Protein AF-A0AAW8AQ88-F1 (afdb_monomer_lite)

Structure (mmCIF, N/CA/C/O backbone):
data_AF-A0AAW8AQ88-F1
#
_entry.id   AF-A0AAW8AQ88-F1
#
loop_
_atom_site.group_PDB
_atom_site.id
_atom_site.type_symbol
_atom_site.label_atom_id
_atom_site.label_alt_id
_atom_site.label_comp_id
_atom_site.label_asym_id
_atom_site.label_entity_id
_atom_site.label_seq_id
_atom_site.pdbx_PDB_ins_code
_atom_site.Cartn_x
_atom_site.Cartn_y
_atom_site.Cartn_z
_atom_site.occupancy
_atom_site.B_iso_or_equiv
_atom_site.auth_seq_id
_atom_site.auth_comp_id
_atom_site.auth_asym_id
_atom_site.auth_atom_id
_atom_site.pdbx_PDB_model_num
ATOM 1 N N . VAL A 1 1 ? 14.737 -5.655 -15.077 1.00 84.75 1 VAL A N 1
ATOM 2 C CA . VAL A 1 1 ? 13.940 -5.439 -13.855 1.00 84.75 1 VAL A CA 1
ATOM 3 C C . VAL A 1 1 ? 14.451 -6.354 -12.758 1.00 84.75 1 VAL A C 1
ATOM 5 O O . VAL A 1 1 ? 14.348 -7.574 -12.858 1.00 84.75 1 VAL A O 1
ATOM 8 N N . SER A 1 2 ? 15.064 -5.749 -11.751 1.00 90.81 2 SER A N 1
ATOM 9 C CA . SER A 1 2 ? 15.563 -6.376 -10.527 1.00 90.81 2 SER A CA 1
ATOM 10 C C . SER A 1 2 ? 14.557 -6.220 -9.383 1.00 90.81 2 SER A C 1
ATOM 12 O O . SER A 1 2 ? 13.640 -5.404 -9.464 1.00 90.81 2 SER A O 1
ATOM 14 N N . SER A 1 3 ? 14.755 -6.947 -8.282 1.00 89.88 3 SER A N 1
ATOM 15 C CA . SER A 1 3 ? 13.929 -6.789 -7.076 1.00 89.88 3 SER A CA 1
ATOM 16 C C . SER A 1 3 ? 13.963 -5.356 -6.529 1.00 89.88 3 SER A C 1
ATOM 18 O O . SER A 1 3 ? 12.943 -4.847 -6.085 1.00 89.88 3 SER A O 1
ATOM 20 N N . ALA A 1 4 ? 15.103 -4.670 -6.648 1.00 91.69 4 ALA A N 1
ATOM 21 C CA . ALA A 1 4 ? 15.239 -3.277 -6.229 1.00 91.69 4 ALA A CA 1
ATOM 22 C C . ALA A 1 4 ? 14.484 -2.292 -7.142 1.00 91.69 4 ALA A C 1
ATOM 24 O O . ALA A 1 4 ? 14.148 -1.192 -6.710 1.00 91.69 4 ALA A O 1
ATOM 25 N N . ASP A 1 5 ? 14.253 -2.634 -8.417 1.00 90.12 5 ASP A N 1
ATOM 26 C CA . ASP A 1 5 ? 13.368 -1.845 -9.290 1.00 90.12 5 ASP A CA 1
ATOM 27 C C . ASP A 1 5 ? 11.904 -2.023 -8.869 1.00 90.12 5 ASP A C 1
ATOM 29 O O . ASP A 1 5 ? 11.141 -1.059 -8.872 1.00 90.12 5 ASP A O 1
ATOM 33 N N . LEU A 1 6 ? 11.537 -3.248 -8.476 1.00 89.12 6 LEU A N 1
ATOM 34 C CA . LEU A 1 6 ? 10.190 -3.590 -8.033 1.00 89.12 6 LEU A CA 1
ATOM 35 C C . LEU A 1 6 ? 9.816 -2.872 -6.732 1.00 89.12 6 LEU A C 1
ATOM 37 O O . LEU A 1 6 ? 8.757 -2.263 -6.647 1.00 89.12 6 LEU A O 1
ATOM 41 N N . GLU A 1 7 ? 10.705 -2.901 -5.742 1.00 89.00 7 GLU A N 1
ATOM 42 C CA . GLU A 1 7 ? 10.507 -2.218 -4.459 1.00 89.00 7 GLU A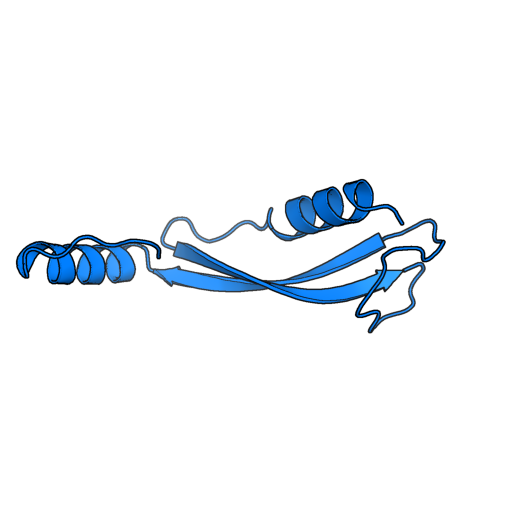 CA 1
ATOM 43 C C . GLU A 1 7 ? 10.344 -0.706 -4.661 1.00 89.00 7 GLU A C 1
ATOM 45 O O . GLU A 1 7 ? 9.348 -0.122 -4.242 1.00 89.00 7 GLU A O 1
ATOM 50 N N . ARG A 1 8 ? 11.235 -0.087 -5.448 1.00 90.19 8 ARG A N 1
ATOM 51 C CA . ARG A 1 8 ? 11.159 1.349 -5.754 1.00 90.19 8 ARG A CA 1
ATOM 52 C C . ARG A 1 8 ? 9.866 1.755 -6.454 1.00 90.19 8 ARG A C 1
ATOM 54 O O . ARG A 1 8 ? 9.333 2.822 -6.154 1.00 90.19 8 ARG A O 1
ATOM 61 N N . VAL A 1 9 ? 9.380 0.961 -7.412 1.00 89.88 9 VAL A N 1
ATOM 62 C CA . VAL A 1 9 ? 8.148 1.311 -8.133 1.00 89.88 9 VAL A CA 1
ATOM 63 C C . VAL A 1 9 ? 6.914 1.120 -7.251 1.00 89.88 9 VAL A C 1
ATOM 65 O O . VAL A 1 9 ? 5.974 1.902 -7.354 1.00 89.88 9 VAL A O 1
ATOM 68 N N . LEU A 1 10 ? 6.927 0.126 -6.356 1.00 87.62 10 LEU A N 1
ATOM 69 C CA . LEU A 1 10 ? 5.853 -0.095 -5.390 1.00 87.62 10 LEU A CA 1
ATOM 70 C C . LEU A 1 10 ? 5.798 1.023 -4.347 1.00 87.62 10 LEU A C 1
ATOM 72 O O . LEU A 1 10 ? 4.707 1.517 -4.071 1.00 87.62 10 LEU A O 1
ATOM 76 N N . ASP A 1 11 ? 6.943 1.470 -3.835 1.00 86.75 11 ASP A N 1
ATOM 77 C CA . ASP A 1 11 ? 7.022 2.604 -2.907 1.00 86.75 11 ASP A CA 1
ATOM 78 C C . ASP A 1 11 ? 6.520 3.896 -3.560 1.00 86.75 11 ASP A C 1
ATOM 80 O O . ASP A 1 11 ? 5.719 4.634 -2.984 1.00 86.75 11 ASP A O 1
ATOM 84 N N . ALA A 1 12 ? 6.941 4.153 -4.802 1.00 86.62 12 ALA A N 1
ATOM 85 C CA . ALA A 1 12 ? 6.481 5.310 -5.562 1.00 86.62 12 ALA A CA 1
ATOM 86 C C . ALA A 1 12 ? 4.970 5.252 -5.844 1.00 86.62 12 ALA A C 1
ATOM 88 O O . ALA A 1 12 ? 4.287 6.269 -5.742 1.00 86.62 12 ALA A O 1
ATOM 89 N N . ALA A 1 13 ? 4.437 4.070 -6.165 1.00 84.56 13 ALA A N 1
ATOM 90 C CA . ALA A 1 13 ? 3.012 3.871 -6.408 1.00 84.56 13 ALA A CA 1
ATOM 91 C C . ALA A 1 13 ? 2.169 3.988 -5.121 1.00 84.56 13 ALA A C 1
ATOM 93 O O . ALA A 1 13 ? 1.006 4.383 -5.181 1.00 84.56 13 ALA A O 1
ATOM 94 N N . GLN A 1 14 ? 2.753 3.690 -3.956 1.00 79.69 14 GLN A N 1
ATOM 95 C CA . GLN A 1 14 ? 2.130 3.876 -2.641 1.00 79.69 14 GLN A CA 1
ATOM 96 C C . GLN A 1 14 ? 2.131 5.333 -2.165 1.00 79.69 14 GLN A C 1
ATOM 98 O O . GLN A 1 14 ? 1.302 5.699 -1.331 1.00 79.69 14 GLN A O 1
ATOM 103 N N . ALA A 1 15 ? 3.011 6.182 -2.703 1.00 78.25 15 ALA A N 1
ATOM 104 C CA . ALA A 1 15 ? 3.145 7.593 -2.343 1.00 78.25 15 ALA A CA 1
ATOM 105 C C . ALA A 1 15 ? 2.029 8.485 -2.933 1.00 78.25 15 ALA A C 1
ATOM 107 O O . ALA A 1 15 ? 2.285 9.560 -3.482 1.00 78.25 15 ALA A O 1
ATOM 108 N N . VAL A 1 16 ? 0.773 8.049 -2.826 1.00 79.50 16 VAL A N 1
ATOM 109 C CA . VAL A 1 16 ? -0.404 8.826 -3.225 1.00 79.50 16 VAL A CA 1
ATOM 110 C C . VAL A 1 16 ? -0.896 9.706 -2.079 1.00 79.50 16 VAL A C 1
ATOM 112 O O . VAL A 1 16 ? -0.922 9.305 -0.915 1.00 79.50 16 VAL A O 1
ATOM 115 N N . ALA A 1 17 ? -1.323 10.925 -2.410 1.00 80.62 17 ALA A N 1
ATOM 116 C CA . ALA A 1 17 ? -1.951 11.816 -1.445 1.00 80.62 17 ALA A CA 1
ATOM 117 C C . ALA A 1 17 ? -3.336 11.271 -1.065 1.00 80.62 17 ALA A C 1
ATOM 119 O O . ALA A 1 17 ? -4.291 11.396 -1.832 1.00 80.62 17 ALA A O 1
ATOM 120 N N . ILE A 1 18 ? -3.441 10.671 0.120 1.00 86.00 18 ILE A N 1
ATOM 121 C CA . ILE A 1 18 ? -4.728 10.304 0.713 1.00 86.00 18 ILE A CA 1
ATOM 122 C C . ILE A 1 18 ? -5.277 11.463 1.559 1.00 86.00 18 ILE A C 1
ATOM 124 O O . ILE A 1 18 ? -4.497 12.236 2.126 1.00 86.00 18 ILE A O 1
ATOM 128 N N . PRO A 1 19 ? -6.608 11.617 1.658 1.00 90.62 19 PRO A N 1
ATOM 129 C CA . PRO A 1 19 ? -7.216 12.588 2.560 1.00 90.62 19 PRO A CA 1
ATOM 130 C C . PRO A 1 19 ? -6.729 12.402 4.003 1.00 90.62 19 PRO A C 1
ATOM 132 O O . PRO A 1 19 ? -6.558 11.276 4.465 1.00 90.62 19 PRO A O 1
ATOM 135 N N . ALA A 1 20 ? -6.534 13.502 4.733 1.00 89.88 20 ALA A N 1
ATOM 136 C CA . ALA A 1 20 ? -5.990 13.471 6.096 1.00 89.88 20 ALA A CA 1
ATOM 137 C C . ALA A 1 20 ? -6.900 12.759 7.120 1.00 89.88 20 ALA A C 1
ATOM 139 O O . ALA A 1 20 ? -6.448 12.386 8.200 1.00 89.88 20 ALA A O 1
ATOM 140 N N . ASP A 1 21 ? -8.183 12.589 6.802 1.00 93.62 21 ASP A N 1
ATOM 141 C CA . ASP A 1 21 ? -9.165 11.849 7.595 1.00 93.62 21 ASP A CA 1
ATOM 142 C C . ASP A 1 21 ? -9.242 10.357 7.227 1.00 93.62 21 ASP A C 1
ATOM 144 O O . ASP A 1 21 ? -10.030 9.613 7.822 1.00 93.62 21 ASP A O 1
ATOM 148 N N . GLN A 1 22 ? -8.406 9.902 6.289 1.00 94.19 22 GLN A N 1
ATOM 149 C CA . GLN A 1 22 ? -8.274 8.509 5.888 1.00 94.19 22 GLN A CA 1
ATOM 150 C C . GLN A 1 22 ? -6.918 7.922 6.293 1.00 94.19 22 GLN A C 1
ATOM 152 O O . GLN A 1 22 ? -5.917 8.618 6.435 1.00 94.19 22 GLN A O 1
ATOM 157 N N . ARG A 1 23 ? -6.896 6.603 6.477 1.00 89.44 23 ARG A N 1
ATOM 158 C CA . ARG A 1 23 ? -5.700 5.783 6.684 1.00 89.44 23 ARG A CA 1
ATOM 159 C C . ARG A 1 23 ? -5.685 4.678 5.633 1.00 89.44 23 ARG A C 1
ATOM 161 O O . ARG A 1 23 ? -6.738 4.131 5.308 1.00 89.44 23 ARG A O 1
ATOM 168 N N . VAL A 1 24 ? -4.502 4.349 5.117 1.00 90.38 24 VAL A N 1
ATOM 169 C CA . VAL A 1 24 ? -4.308 3.156 4.280 1.00 90.38 24 VAL A CA 1
ATOM 170 C C . VAL A 1 24 ? -4.424 1.912 5.159 1.00 90.38 24 VAL A C 1
ATOM 172 O O . VAL A 1 24 ? -3.727 1.820 6.166 1.00 90.38 24 VAL A O 1
ATOM 175 N N . LEU A 1 25 ? -5.307 0.990 4.775 1.00 90.31 25 LEU A N 1
ATOM 176 C CA . LEU A 1 25 ? -5.421 -0.350 5.356 1.00 90.31 25 LEU A CA 1
ATOM 177 C C . LEU A 1 25 ? -4.582 -1.359 4.577 1.00 90.31 25 LEU A C 1
ATOM 179 O O . LEU A 1 25 ? -3.911 -2.210 5.143 1.00 90.31 25 LEU A O 1
ATOM 183 N N . HIS A 1 26 ? -4.634 -1.293 3.246 1.00 89.56 26 HIS A N 1
ATOM 184 C CA . HIS A 1 26 ? -3.958 -2.290 2.433 1.00 89.56 26 HIS A CA 1
ATOM 185 C C . HIS A 1 26 ? -3.554 -1.748 1.070 1.00 89.56 26 HIS A C 1
ATOM 187 O O . HIS A 1 26 ? -4.298 -0.985 0.457 1.00 89.56 26 HIS A O 1
ATOM 193 N N . THR A 1 27 ? -2.407 -2.203 0.572 1.00 88.44 27 THR A N 1
ATOM 194 C CA . THR A 1 27 ? -1.942 -1.901 -0.782 1.00 88.44 27 THR A CA 1
ATOM 195 C C . THR A 1 27 ? -1.713 -3.203 -1.534 1.00 88.44 27 THR A C 1
ATOM 197 O O . THR A 1 27 ? -0.894 -4.025 -1.135 1.00 88.44 27 THR A O 1
ATOM 200 N N . LEU A 1 28 ? -2.436 -3.385 -2.637 1.00 89.12 28 LEU A N 1
ATOM 201 C CA . LEU A 1 28 ? -2.401 -4.590 -3.461 1.00 89.12 28 LEU A CA 1
ATOM 202 C C . LEU A 1 28 ? -1.819 -4.266 -4.842 1.00 89.12 28 LEU A C 1
ATOM 204 O O . LEU A 1 28 ? -2.443 -3.505 -5.586 1.00 89.12 28 LEU A O 1
ATOM 208 N N . PRO A 1 29 ? -0.673 -4.843 -5.233 1.00 88.25 29 PRO A N 1
ATOM 209 C CA . PRO A 1 29 ? -0.204 -4.774 -6.61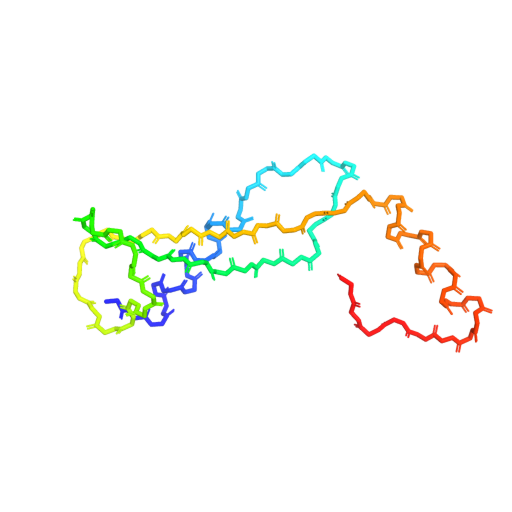4 1.00 88.25 29 PRO A CA 1
ATOM 210 C C . PRO A 1 29 ? -1.200 -5.492 -7.536 1.00 88.25 29 PRO A C 1
ATOM 212 O O . PRO A 1 29 ? -1.540 -6.648 -7.284 1.00 88.25 29 PRO A O 1
ATOM 215 N N . GLN A 1 30 ? -1.681 -4.827 -8.589 1.00 88.69 30 GLN A N 1
ATOM 216 C CA . GLN A 1 30 ? -2.590 -5.436 -9.569 1.00 88.69 30 GLN A CA 1
ATOM 217 C C . GLN A 1 30 ? -1.833 -5.898 -10.814 1.00 88.69 30 GLN A C 1
ATOM 219 O O . GLN A 1 30 ? -1.868 -7.079 -11.167 1.00 88.69 30 GLN A O 1
ATOM 224 N N . ASP A 1 31 ? -1.131 -4.974 -11.460 1.00 91.44 31 ASP A N 1
ATOM 225 C CA . ASP A 1 31 ? -0.383 -5.206 -12.688 1.00 91.44 31 ASP A CA 1
ATOM 226 C C . ASP A 1 31 ? 0.751 -4.190 -12.848 1.00 91.44 31 ASP A C 1
ATOM 228 O O . ASP A 1 31 ? 0.777 -3.122 -12.234 1.00 91.44 31 ASP A O 1
ATOM 232 N N . TYR A 1 32 ? 1.715 -4.550 -13.683 1.00 91.94 32 TYR A N 1
ATOM 233 C CA . TYR A 1 32 ? 2.855 -3.725 -14.041 1.00 91.94 32 TYR A CA 1
ATOM 234 C C . TYR A 1 32 ? 2.773 -3.347 -15.517 1.00 91.94 32 TYR A C 1
ATOM 236 O O . TYR A 1 32 ? 2.196 -4.068 -16.340 1.00 91.94 32 TYR A O 1
ATOM 244 N N . VAL A 1 33 ? 3.383 -2.214 -15.846 1.00 91.69 33 VAL A N 1
ATOM 245 C CA . VAL A 1 33 ? 3.543 -1.748 -17.222 1.00 91.69 33 VAL A CA 1
ATOM 246 C C . VAL A 1 33 ? 5.032 -1.615 -17.512 1.00 91.69 33 VAL A C 1
ATOM 248 O O . VAL A 1 33 ? 5.749 -0.940 -16.771 1.00 91.69 33 VAL A O 1
ATOM 251 N N . ILE A 1 34 ? 5.503 -2.265 -18.579 1.00 93.06 34 ILE A N 1
ATOM 252 C CA . ILE A 1 34 ? 6.894 -2.166 -19.046 1.00 93.06 34 ILE A CA 1
ATOM 253 C C . ILE A 1 34 ? 6.888 -1.651 -20.477 1.00 93.06 34 ILE A C 1
ATOM 255 O O . ILE A 1 34 ? 6.273 -2.270 -21.335 1.00 93.06 34 ILE A O 1
ATOM 259 N N . ASP A 1 35 ? 7.556 -0.528 -20.744 1.00 91.38 35 ASP A N 1
ATOM 260 C CA . ASP A 1 35 ? 7.667 0.061 -22.092 1.00 91.38 35 ASP A CA 1
ATOM 261 C C . ASP A 1 35 ? 6.318 0.126 -22.858 1.00 91.38 35 ASP A C 1
ATOM 263 O O . ASP A 1 35 ? 6.230 -0.190 -24.044 1.00 91.38 35 ASP A O 1
ATOM 267 N N . ASN A 1 36 ? 5.254 0.550 -22.160 1.00 86.88 36 ASN A N 1
ATOM 268 C CA . ASN A 1 36 ? 3.853 0.630 -22.615 1.00 86.88 36 ASN A CA 1
ATOM 269 C C . ASN A 1 36 ? 3.120 -0.713 -22.808 1.00 86.88 36 ASN A C 1
ATOM 271 O O . ASN A 1 36 ? 1.977 -0.726 -23.268 1.00 86.88 36 ASN A O 1
ATOM 275 N N . GLN A 1 37 ? 3.728 -1.840 -22.446 1.00 89.62 37 GLN A N 1
ATOM 276 C CA . GLN A 1 37 ? 3.051 -3.130 -22.385 1.00 89.62 37 GLN A CA 1
ATOM 277 C C . GLN A 1 37 ? 2.331 -3.279 -21.042 1.00 89.62 37 GLN A C 1
ATOM 279 O O . GLN A 1 37 ? 2.970 -3.459 -20.007 1.00 89.62 37 GLN A O 1
ATOM 284 N N . GLU A 1 38 ? 1.000 -3.209 -21.063 1.00 90.75 38 GLU A N 1
ATOM 285 C CA . GLU A 1 38 ? 0.154 -3.383 -19.877 1.00 90.75 38 GLU A CA 1
ATOM 286 C C . GLU A 1 38 ? -0.123 -4.859 -19.545 1.00 90.75 38 GLU A C 1
ATOM 288 O O . GLU A 1 38 ? 0.022 -5.748 -20.388 1.00 90.75 38 GLU A O 1
ATOM 293 N N . GLY A 1 39 ? -0.578 -5.120 -18.313 1.00 89.56 39 GLY A N 1
ATOM 294 C CA . GLY A 1 39 ? -1.018 -6.449 -17.879 1.00 89.56 39 GLY A CA 1
ATOM 295 C C . GLY A 1 39 ? 0.116 -7.405 -17.500 1.00 89.56 39 GLY A C 1
ATOM 296 O O . GLY A 1 39 ? -0.115 -8.613 -17.382 1.00 89.56 39 GLY A O 1
ATOM 297 N N . VAL A 1 40 ? 1.337 -6.900 -17.296 1.00 90.38 40 VAL A N 1
ATOM 298 C CA . VAL A 1 40 ? 2.466 -7.713 -16.829 1.00 90.38 40 VAL A CA 1
ATOM 299 C C . VAL A 1 40 ? 2.231 -8.067 -15.363 1.00 90.38 40 VAL A C 1
ATOM 301 O O . VAL A 1 40 ? 2.178 -7.188 -14.513 1.00 90.38 40 VAL A O 1
ATOM 304 N N . ARG A 1 41 ? 2.085 -9.356 -15.041 1.00 87.69 41 ARG A N 1
ATOM 305 C CA . ARG A 1 41 ? 1.912 -9.810 -13.646 1.00 87.69 41 ARG A CA 1
ATOM 306 C C . ARG A 1 41 ? 3.233 -9.974 -12.909 1.00 87.69 41 ARG A C 1
ATOM 308 O O . ARG A 1 41 ? 3.324 -9.658 -11.730 1.00 87.69 41 ARG A O 1
ATOM 315 N N . GLU A 1 42 ? 4.246 -10.464 -13.613 1.00 88.38 42 GLU A N 1
ATOM 316 C CA . GLU A 1 42 ? 5.543 -10.810 -13.041 1.00 88.38 42 GLU A CA 1
ATOM 317 C C . GLU A 1 42 ? 6.641 -10.103 -13.854 1.00 88.38 42 GLU A C 1
ATOM 319 O O . GLU A 1 42 ? 7.096 -10.618 -14.874 1.00 88.38 42 GLU A O 1
ATOM 324 N N . PRO A 1 43 ? 7.019 -8.868 -13.471 1.00 87.62 43 PRO A N 1
ATOM 325 C CA . PRO A 1 43 ? 7.973 -8.063 -14.231 1.00 87.62 43 PRO A CA 1
ATOM 326 C C . PRO A 1 43 ? 9.428 -8.462 -13.938 1.00 87.62 43 PRO A C 1
ATOM 328 O O . PRO A 1 43 ? 10.342 -8.010 -14.627 1.00 87.62 43 PRO A O 1
ATOM 331 N N . LEU A 1 44 ? 9.673 -9.278 -12.905 1.00 91.12 44 LEU A N 1
ATOM 332 C CA . LEU A 1 44 ? 11.013 -9.662 -12.470 1.00 91.12 44 LEU A CA 1
ATOM 333 C C . LEU A 1 44 ? 11.742 -10.429 -13.582 1.00 91.12 44 LEU A C 1
ATOM 335 O O . LEU A 1 44 ? 11.224 -11.392 -14.138 1.00 91.12 44 LEU A O 1
ATOM 339 N N . GLY A 1 45 ? 12.960 -10.000 -13.910 1.00 89.81 45 GLY A N 1
ATOM 340 C CA . GLY A 1 45 ? 13.749 -10.603 -14.987 1.00 89.81 45 GLY A CA 1
ATOM 341 C C . GLY A 1 45 ? 13.391 -10.117 -16.395 1.00 89.81 45 GLY A C 1
ATOM 342 O O . GLY A 1 45 ? 14.125 -10.423 -17.332 1.00 89.81 45 GLY A O 1
ATOM 343 N N . MET A 1 46 ? 12.341 -9.306 -16.562 1.00 91.38 46 MET A N 1
ATOM 344 C CA . MET A 1 46 ? 12.073 -8.638 -17.837 1.00 91.38 46 MET A CA 1
ATOM 345 C C . MET A 1 46 ? 13.047 -7.479 -18.071 1.00 91.38 46 MET A C 1
ATOM 347 O O . MET A 1 46 ? 13.587 -6.889 -17.130 1.00 91.38 46 MET A O 1
ATOM 351 N N . SER A 1 47 ? 13.268 -7.137 -19.336 1.00 89.44 47 SER A N 1
ATOM 352 C CA . SER A 1 47 ? 14.066 -5.981 -19.748 1.00 89.44 47 SER A CA 1
ATOM 353 C C . SER A 1 47 ? 13.141 -4.860 -20.194 1.00 89.44 47 SER A C 1
ATOM 355 O O . SER A 1 47 ? 12.185 -5.114 -20.918 1.00 89.44 47 SER A O 1
ATOM 357 N N . GLY A 1 48 ? 13.446 -3.635 -19.783 1.00 86.94 48 GLY A N 1
ATOM 358 C CA . GLY A 1 48 ? 12.730 -2.448 -20.223 1.00 86.94 48 GLY A C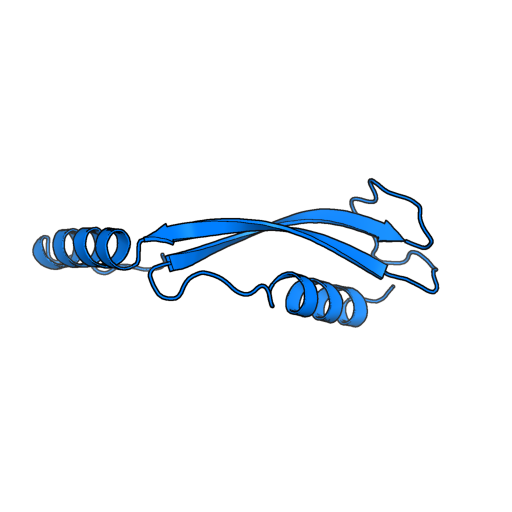A 1
ATOM 359 C C . GLY A 1 48 ? 13.354 -1.184 -19.657 1.00 86.94 48 GLY A C 1
ATOM 360 O O . GLY A 1 48 ? 14.170 -1.251 -18.731 1.00 86.94 48 GLY A O 1
ATOM 361 N N . VAL A 1 49 ? 13.006 -0.041 -20.239 1.00 88.12 49 VAL A N 1
ATOM 362 C CA . VAL A 1 49 ? 13.519 1.271 -19.815 1.00 88.12 49 VAL A CA 1
ATOM 363 C C . VAL A 1 49 ? 12.581 1.912 -18.797 1.00 88.12 49 VAL A C 1
ATOM 365 O O . VAL A 1 49 ? 13.040 2.590 -17.878 1.00 88.12 49 VAL A O 1
ATOM 368 N N . ARG A 1 50 ? 11.270 1.697 -18.945 1.00 89.44 50 ARG A N 1
ATOM 369 C CA . ARG A 1 50 ? 10.240 2.206 -18.033 1.00 89.44 50 ARG A CA 1
ATOM 370 C C . ARG A 1 50 ? 9.530 1.058 -17.337 1.00 89.44 50 ARG A C 1
ATOM 372 O O . ARG A 1 50 ? 9.130 0.099 -17.988 1.00 89.44 50 ARG A O 1
ATOM 379 N N . LEU A 1 51 ? 9.363 1.194 -16.025 1.00 91.75 51 LEU A N 1
ATOM 380 C CA . LEU A 1 51 ? 8.587 0.295 -15.182 1.00 91.75 51 LEU A CA 1
ATOM 381 C C . LEU A 1 51 ? 7.589 1.136 -14.391 1.00 91.75 51 LEU A C 1
ATOM 383 O O . LEU A 1 51 ? 7.990 2.049 -13.670 1.00 91.75 51 LEU A O 1
ATOM 387 N N . GLU A 1 52 ? 6.312 0.805 -14.514 1.00 91.38 52 GLU A N 1
ATOM 388 C CA . GLU A 1 52 ? 5.227 1.393 -13.732 1.00 91.38 52 GLU A CA 1
ATOM 389 C C . GLU A 1 52 ? 4.475 0.275 -13.005 1.00 91.38 52 GLU A C 1
ATOM 391 O O . GLU A 1 52 ? 4.376 -0.849 -13.506 1.00 91.38 52 GLU A O 1
ATOM 396 N N . ALA A 1 53 ? 3.946 0.577 -11.823 1.00 91.69 53 ALA A N 1
ATOM 397 C CA . ALA A 1 53 ? 3.126 -0.341 -11.046 1.00 91.69 53 ALA A CA 1
ATOM 398 C C . ALA A 1 53 ? 1.742 0.261 -10.834 1.00 91.69 53 ALA A C 1
ATOM 400 O O . ALA A 1 53 ? 1.607 1.398 -10.379 1.00 91.69 53 ALA A O 1
ATOM 401 N N . LYS A 1 54 ? 0.710 -0.523 -11.133 1.00 90.00 54 LYS A N 1
ATOM 402 C CA . LYS A 1 54 ? -0.666 -0.208 -10.780 1.00 90.00 54 LYS A CA 1
ATOM 403 C C . LYS A 1 54 ? -0.969 -0.895 -9.459 1.00 90.00 54 LYS A C 1
ATOM 405 O O . LYS A 1 54 ? -0.947 -2.123 -9.342 1.00 90.00 54 LYS A O 1
ATOM 410 N N . VAL A 1 55 ? -1.223 -0.078 -8.447 1.00 90.12 55 VAL A N 1
ATOM 411 C CA . VAL A 1 55 ? -1.539 -0.537 -7.099 1.00 90.12 55 VAL A CA 1
ATOM 412 C C . VAL A 1 55 ? -2.956 -0.132 -6.738 1.00 90.12 55 VAL A C 1
ATOM 414 O O . VAL A 1 55 ? -3.422 0.959 -7.063 1.00 90.12 55 VAL A O 1
ATOM 417 N N . HIS A 1 56 ? -3.647 -1.026 -6.051 1.00 91.06 56 HIS A N 1
ATOM 418 C CA . HIS A 1 56 ? -4.940 -0.753 -5.465 1.00 91.06 56 HIS A CA 1
ATOM 419 C C . HIS A 1 56 ? -4.756 -0.434 -3.987 1.00 91.06 56 HIS A C 1
ATOM 421 O O . HIS A 1 56 ? -4.304 -1.285 -3.220 1.00 91.06 56 HIS A O 1
ATOM 427 N N . VAL A 1 57 ? -5.098 0.792 -3.601 1.00 89.75 57 VAL A N 1
ATOM 428 C CA . VAL A 1 57 ? -4.986 1.269 -2.222 1.00 89.75 57 VAL A CA 1
ATOM 429 C C . VAL A 1 57 ? -6.363 1.215 -1.571 1.00 89.75 57 VAL A C 1
ATOM 431 O O . VAL A 1 57 ? -7.290 1.906 -1.991 1.00 89.75 57 VAL A O 1
ATOM 434 N N . VAL A 1 58 ? -6.492 0.390 -0.538 1.00 91.00 58 VAL A N 1
ATOM 435 C CA . VAL A 1 58 ? -7.682 0.284 0.303 1.00 91.00 58 VAL A CA 1
ATOM 436 C C . VAL A 1 58 ? -7.513 1.238 1.475 1.00 91.00 58 VAL A C 1
ATOM 438 O O . VAL A 1 58 ? -6.581 1.092 2.268 1.00 91.00 58 VAL A O 1
ATOM 441 N N . THR A 1 59 ? -8.412 2.209 1.600 1.00 92.75 59 THR A N 1
ATOM 442 C CA . THR A 1 59 ? -8.405 3.180 2.698 1.00 92.75 59 THR A CA 1
ATOM 443 C C . THR A 1 59 ? -9.631 3.028 3.587 1.00 92.75 59 THR A C 1
ATOM 445 O O . THR A 1 59 ? -10.677 2.519 3.180 1.00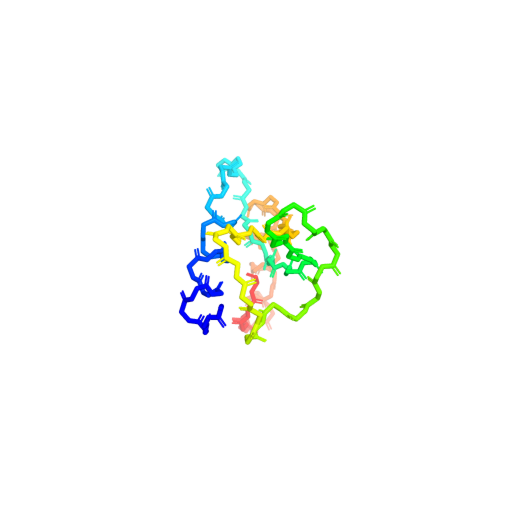 92.75 59 THR A O 1
ATOM 448 N N . CYS A 1 60 ? -9.514 3.501 4.823 1.00 93.75 60 CYS A N 1
ATOM 449 C CA . CYS A 1 60 ? -10.640 3.659 5.730 1.00 93.75 60 CYS A CA 1
ATOM 450 C C . CYS A 1 60 ? -10.602 5.016 6.417 1.00 93.75 60 CYS A C 1
ATOM 452 O O . CYS A 1 60 ? -9.544 5.624 6.572 1.00 93.75 60 CYS A O 1
ATOM 454 N N . ALA A 1 61 ? -11.750 5.460 6.919 1.00 96.31 61 ALA A N 1
ATOM 455 C CA . ALA A 1 61 ? -11.794 6.631 7.777 1.00 96.31 61 ALA A CA 1
ATOM 456 C C . ALA A 1 61 ? -11.050 6.357 9.099 1.00 96.31 61 ALA A C 1
ATOM 458 O O . ALA A 1 61 ? -11.258 5.323 9.743 1.00 96.31 61 ALA A O 1
ATOM 459 N N . VAL A 1 62 ? -10.199 7.294 9.524 1.00 95.56 62 VAL A N 1
ATOM 460 C CA . VAL A 1 62 ? -9.378 7.166 10.744 1.00 95.56 62 VAL A CA 1
ATOM 461 C C . VAL A 1 62 ? -10.255 6.944 11.980 1.00 95.56 62 VAL A C 1
ATOM 463 O O . VAL A 1 62 ? -9.929 6.134 12.847 1.00 95.56 62 VAL A O 1
ATOM 466 N N . ASN A 1 63 ? -11.402 7.622 12.053 1.00 95.94 63 ASN A N 1
ATOM 467 C CA . ASN A 1 63 ? -12.355 7.470 13.153 1.00 95.94 63 ASN A CA 1
ATOM 468 C C . ASN A 1 63 ? -12.959 6.055 13.221 1.00 95.94 63 ASN A C 1
ATOM 470 O O . ASN A 1 63 ? -13.152 5.525 14.315 1.00 95.94 63 ASN A O 1
ATOM 474 N N . ALA A 1 64 ? -13.231 5.431 12.074 1.00 95.31 64 ALA A N 1
ATOM 475 C CA . ALA A 1 64 ? -13.768 4.0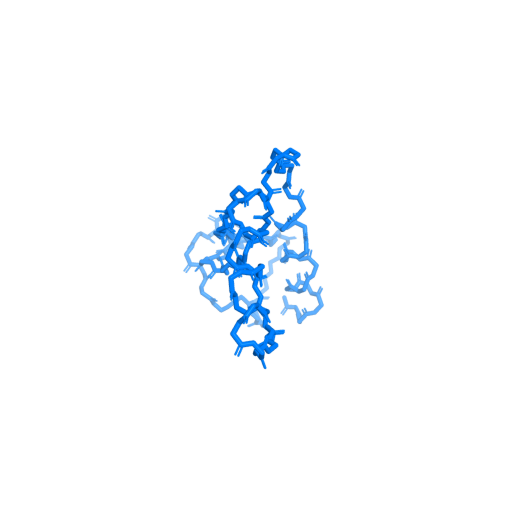83 11.997 1.00 95.31 64 ALA A CA 1
ATOM 476 C C . ALA A 1 64 ? -12.740 3.071 12.515 1.00 95.31 64 ALA A C 1
ATOM 478 O O . ALA A 1 64 ? -13.072 2.293 13.409 1.00 95.31 64 ALA A O 1
ATOM 479 N N . ALA A 1 65 ? -11.486 3.152 12.051 1.00 94.19 65 ALA A N 1
ATOM 480 C CA . ALA A 1 65 ? -10.396 2.307 12.545 1.00 94.19 65 ALA A CA 1
ATOM 481 C C . ALA A 1 65 ? -10.219 2.437 14.067 1.00 94.19 65 ALA A C 1
ATOM 483 O O . ALA A 1 65 ? -10.263 1.444 14.790 1.00 94.19 65 ALA A O 1
ATOM 484 N N . GLN A 1 66 ? -10.149 3.669 14.584 1.00 93.69 66 GLN A N 1
ATOM 485 C CA . GLN A 1 66 ? -10.022 3.921 16.024 1.00 93.69 66 GLN A CA 1
ATOM 486 C C . GLN A 1 66 ? -11.192 3.363 16.844 1.00 93.69 66 GLN A C 1
ATOM 488 O O . GLN A 1 66 ? -11.001 2.920 17.979 1.00 93.69 66 GLN A O 1
ATOM 493 N N . ASN A 1 67 ? -12.416 3.414 16.317 1.00 94.81 67 ASN A N 1
ATOM 494 C CA . ASN A 1 67 ? -13.583 2.870 17.006 1.00 94.81 67 ASN A CA 1
ATOM 495 C C . ASN A 1 67 ? -13.512 1.342 17.107 1.00 94.81 67 ASN A C 1
ATOM 497 O O . ASN A 1 67 ? -13.807 0.796 18.173 1.00 94.81 67 ASN A O 1
ATOM 501 N N . ILE A 1 68 ? -13.078 0.667 16.039 1.00 94.25 68 ILE A N 1
ATOM 502 C CA . ILE A 1 68 ? -12.866 -0.784 16.037 1.00 94.25 68 ILE A CA 1
ATOM 503 C C . ILE A 1 68 ? -11.733 -1.166 16.996 1.00 94.25 68 ILE A C 1
ATOM 505 O O . ILE A 1 68 ? -11.951 -2.010 17.864 1.00 94.25 68 ILE A O 1
ATOM 509 N N . GLU A 1 69 ? -10.583 -0.485 16.948 1.00 94.50 69 GLU A N 1
ATOM 510 C CA . GLU A 1 69 ? -9.462 -0.722 17.875 1.00 94.50 69 GLU A CA 1
ATOM 511 C C . GLU A 1 69 ? -9.888 -0.599 19.345 1.00 94.50 69 GLU A C 1
ATOM 513 O O . GLU A 1 69 ? -9.575 -1.447 20.182 1.00 94.50 69 GLU A O 1
ATOM 518 N N . LYS A 1 70 ? -10.649 0.451 19.682 1.00 95.25 70 LYS A N 1
ATOM 519 C CA . LYS A 1 70 ? -11.170 0.647 21.043 1.00 95.25 70 LYS A CA 1
ATOM 520 C C . LYS A 1 70 ? -12.113 -0.477 21.458 1.00 95.25 70 LYS A C 1
ATOM 522 O O . LYS A 1 70 ? -12.107 -0.858 22.626 1.00 95.25 70 LYS A O 1
ATOM 527 N N . CYS A 1 71 ? -12.937 -0.978 20.540 1.00 95.94 71 CYS A N 1
ATOM 528 C CA . CYS A 1 71 ? -13.846 -2.086 20.812 1.00 95.94 71 CYS A CA 1
ATOM 529 C C . CYS A 1 71 ? -13.068 -3.367 21.144 1.00 95.94 71 CYS A C 1
ATOM 531 O O . CYS A 1 71 ? -13.322 -3.978 22.178 1.00 95.94 71 CYS A O 1
ATOM 533 N N . VAL A 1 72 ? -12.058 -3.705 20.333 1.00 95.44 72 VAL A N 1
ATOM 534 C CA . VAL A 1 72 ? -11.211 -4.893 20.533 1.00 95.44 72 VAL A CA 1
ATOM 535 C C . VAL A 1 72 ? -10.451 -4.811 21.861 1.00 95.44 72 VAL A C 1
ATOM 537 O O . VAL A 1 72 ? -10.531 -5.734 22.673 1.00 95.44 72 VAL A O 1
ATOM 540 N N . ARG A 1 73 ? -9.828 -3.662 22.161 1.00 94.38 73 ARG A N 1
ATOM 541 C CA . ARG A 1 73 ? -9.132 -3.449 23.443 1.00 94.38 73 ARG A CA 1
ATOM 542 C C . ARG A 1 73 ? -10.057 -3.549 24.658 1.00 94.38 73 ARG A C 1
ATOM 544 O O . ARG A 1 73 ? -9.645 -4.043 25.703 1.00 94.38 73 ARG A O 1
ATOM 551 N N . ARG A 1 74 ? -11.324 -3.126 24.550 1.00 96.12 74 ARG A N 1
ATOM 552 C CA . ARG A 1 74 ? -12.319 -3.272 25.637 1.00 96.12 74 ARG A CA 1
ATOM 553 C C . ARG A 1 74 ? -12.667 -4.727 25.938 1.00 96.12 74 ARG A C 1
ATOM 555 O O . ARG A 1 74 ? -13.088 -5.018 27.053 1.00 96.12 74 ARG A O 1
ATOM 562 N N . CYS A 1 75 ? -12.478 -5.623 24.976 1.00 96.25 75 CYS A N 1
ATOM 563 C CA . CYS A 1 75 ? -12.609 -7.061 25.179 1.00 96.25 75 CYS A CA 1
ATOM 564 C C . CYS A 1 75 ? -11.352 -7.694 25.805 1.00 96.25 75 CYS A C 1
ATOM 566 O O . CYS A 1 75 ? -11.331 -8.907 25.990 1.00 96.25 75 CYS A O 1
ATOM 568 N N . GLY A 1 76 ? -10.322 -6.904 26.138 1.00 95.25 76 GLY A N 1
ATOM 569 C CA . GLY A 1 76 ? -9.048 -7.404 26.663 1.00 95.25 76 GLY A CA 1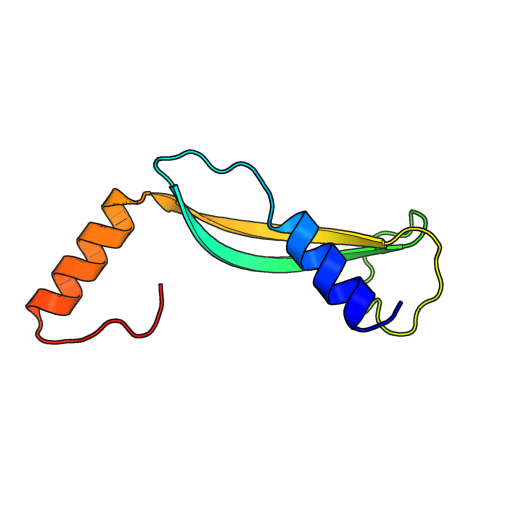
ATOM 570 C C . GLY A 1 76 ? -8.187 -8.100 25.606 1.00 95.25 76 GLY A C 1
ATOM 571 O O . GLY A 1 76 ? -7.345 -8.920 25.959 1.00 95.25 76 GLY A O 1
ATOM 572 N N . LEU A 1 77 ? -8.429 -7.809 24.324 1.00 96.50 77 LEU A N 1
ATOM 573 C CA . LEU A 1 77 ? -7.681 -8.345 23.190 1.00 96.50 77 LEU A CA 1
ATOM 574 C C . LEU A 1 77 ? -6.762 -7.267 22.610 1.00 96.50 77 LEU A C 1
ATOM 576 O O . LEU A 1 77 ? -7.097 -6.081 22.625 1.00 96.50 77 LEU A O 1
ATOM 580 N N . GLU A 1 78 ? -5.634 -7.694 22.054 1.00 92.25 78 GLU A N 1
ATOM 581 C CA . GLU A 1 78 ? -4.721 -6.827 21.309 1.00 92.25 78 GLU A CA 1
ATOM 582 C C . GLU A 1 78 ? -4.962 -6.951 19.804 1.00 92.25 78 GLU A C 1
ATOM 584 O O . GLU A 1 78 ? -5.410 -7.987 19.309 1.00 92.25 78 GLU A O 1
ATOM 589 N N . ILE A 1 79 ? -4.682 -5.865 19.086 1.00 91.56 79 ILE A N 1
ATOM 590 C CA . ILE A 1 79 ? -4.733 -5.826 17.625 1.00 91.56 79 ILE A CA 1
ATOM 591 C C . ILE A 1 79 ? -3.339 -6.163 17.095 1.00 91.56 79 ILE A C 1
ATOM 593 O O . ILE A 1 79 ? -2.379 -5.500 17.480 1.00 91.56 79 ILE A O 1
ATOM 597 N N . ASP A 1 80 ? -3.248 -7.170 16.226 1.00 89.25 80 ASP A N 1
ATOM 598 C CA . ASP A 1 80 ? -1.994 -7.571 15.571 1.00 89.25 80 ASP A CA 1
ATOM 599 C C . ASP A 1 80 ? -1.671 -6.652 14.382 1.00 89.25 80 ASP A C 1
ATOM 601 O O . ASP A 1 80 ? -0.581 -6.093 14.308 1.00 89.25 80 ASP A O 1
ATOM 605 N N . ASP A 1 81 ? -2.654 -6.414 13.504 1.00 84.88 81 ASP A N 1
ATOM 606 C CA . ASP A 1 81 ? -2.523 -5.497 12.368 1.00 84.88 81 ASP A CA 1
ATOM 607 C C . ASP A 1 81 ? -3.883 -4.915 11.928 1.00 84.88 81 ASP A C 1
ATOM 609 O O . ASP A 1 81 ? -4.931 -5.538 12.148 1.00 84.88 81 ASP A O 1
ATOM 613 N N . ILE A 1 82 ? -3.853 -3.713 11.334 1.00 72.56 82 ILE A N 1
ATOM 614 C CA . ILE A 1 82 ? -4.985 -2.984 10.716 1.00 72.56 82 ILE A CA 1
ATOM 615 C C . ILE A 1 82 ? -4.525 -2.282 9.443 1.00 72.56 82 ILE A C 1
ATOM 617 O O . ILE A 1 82 ? -3.645 -1.388 9.554 1.00 72.56 82 ILE A O 1
#

Secondary structure (DSSP, 8-state):
--HHHHHHHHHHHH-----TTEEEEEEEEEEEEETTEEEES--TT---S-EEEEEEEEEEEHHHHHHHHHHHHHTT------

Organism: Klebsiella pneumoniae (NCBI:txid573)

Radius of gyration: 17.19 Å; chains: 1; bounding box: 29×24×49 Å

InterPro domains:
  IPR003494 SHS2 domain inserted in FtsA [PF02491] (1-59)
  IPR003494 SHS2 domain inserted in FtsA [SM00842] (1-82)
  IPR043129 ATPase, nucleotide binding domain [SSF53067] (3-82)
  IPR050696 Bacterial cell division protein FtsA/MreB [PTHR32432] (1-82)

Foldseek 3Di:
DAPVVVVVQQVVLVPDDDPPQKDWQDKAWDWKAFPNDTDHPDCHPPDGDDIHTDIDTDMDGPVVVVVVQVVQVVVVHHDPGD

pLDDT: mean 90.22, std 4.28, range [72.56, 96.5]

Sequence (82 aa):
VSSADLERVLDAAQAVAIPADQRVLHTLPQDYVIDNQEGVREPLGMSGVRLEAKVHVVTCAVNAAQNIEKCVRRCGLEIDDI